Protein AF-A0A7L4QPZ0-F1 (afdb_monomer_lite)

pLDDT: mean 81.39, std 12.25, range [46.06, 94.88]

Sequence (80 aa):
RNGDIDNAVNKAVGRTGVSLFGAAITTIIGFGIIGFSILPPIQQFGVITALAIGLSFIGAVFVLPAILVIWARTKQKNRA

Foldseek 3Di:
DLVVQVVVLCVCLVVVLVVVVVVLVVLLVVLCVLLPDPDVVSNVRSNVVSVVSVVVSVCCNPVVSVVSSVVVVVVVVVVD

Secondary structure (DSSP, 8-state):
-THHHHHHHHHH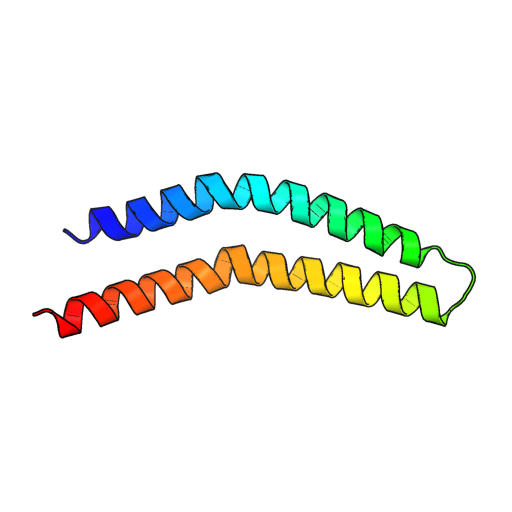HHHHHHHHHHHHHHHHHHHHHHTT-SSHHHHHHHHHHHHHHHHHHHIIIIIHHHHHHHHHHHHHHTT-

Structure (mmCIF, N/CA/C/O backbone):
data_AF-A0A7L4QPZ0-F1
#
_entry.id   AF-A0A7L4QPZ0-F1
#
loop_
_atom_site.group_PDB
_atom_site.id
_atom_site.type_symbol
_atom_site.label_atom_id
_atom_site.label_alt_id
_atom_site.label_comp_id
_atom_site.label_asym_id
_atom_site.label_entity_id
_atom_site.label_seq_id
_atom_site.pdbx_PDB_ins_code
_atom_site.Cartn_x
_atom_site.Cartn_y
_atom_site.Cartn_z
_atom_site.occupancy
_atom_site.B_iso_or_equiv
_atom_site.auth_seq_id
_atom_site.auth_comp_id
_atom_site.auth_asym_id
_atom_site.auth_atom_id
_atom_site.pdbx_PDB_model_num
ATOM 1 N N . ARG A 1 1 ? -20.528 0.372 27.529 1.00 51.56 1 ARG A N 1
ATOM 2 C CA . ARG A 1 1 ? -20.001 1.555 26.796 1.00 51.56 1 ARG A CA 1
ATOM 3 C C . ARG A 1 1 ? -18.841 1.227 25.831 1.00 51.56 1 ARG A C 1
ATOM 5 O O . ARG A 1 1 ? -18.540 2.077 25.014 1.00 51.56 1 ARG A O 1
ATOM 12 N N . ASN A 1 2 ? -18.246 0.018 25.834 1.00 51.72 2 ASN A N 1
ATOM 13 C CA . ASN A 1 2 ? -17.226 -0.379 24.837 1.00 51.72 2 ASN A CA 1
ATOM 14 C C . ASN A 1 2 ? -17.732 -0.441 23.383 1.00 51.72 2 ASN A C 1
ATOM 16 O O . ASN A 1 2 ? -16.958 -0.189 22.469 1.00 51.72 2 ASN A O 1
ATOM 20 N N . GLY A 1 3 ? -19.024 -0.721 23.169 1.00 59.41 3 GLY A N 1
ATOM 21 C CA . GLY A 1 3 ? -19.590 -0.858 21.823 1.00 59.41 3 GLY A CA 1
ATOM 22 C C . GLY A 1 3 ? -19.511 0.398 20.946 1.00 59.41 3 GLY A C 1
ATOM 23 O O . GLY A 1 3 ? -19.557 0.258 19.731 1.00 59.41 3 GLY A O 1
ATOM 24 N N . ASP A 1 4 ? -19.352 1.599 21.521 1.00 69.06 4 ASP A N 1
ATOM 25 C CA . ASP A 1 4 ? -19.219 2.847 20.747 1.00 69.06 4 ASP A CA 1
ATOM 26 C C . ASP A 1 4 ? -17.830 3.021 20.128 1.00 69.06 4 ASP A C 1
ATOM 28 O O . ASP A 1 4 ? -17.715 3.527 19.015 1.00 69.06 4 ASP A O 1
ATOM 32 N N . ILE A 1 5 ? -16.770 2.595 20.822 1.00 68.25 5 ILE A N 1
ATOM 33 C CA . ILE A 1 5 ? -15.390 2.763 20.345 1.00 68.25 5 ILE A CA 1
ATOM 34 C C . ILE A 1 5 ? -15.141 1.811 19.177 1.00 68.25 5 ILE A C 1
ATOM 36 O O . ILE A 1 5 ? -14.678 2.243 18.124 1.00 68.25 5 ILE A O 1
ATOM 40 N N . ASP A 1 6 ? -15.523 0.543 19.326 1.00 69.00 6 ASP A N 1
ATOM 41 C CA . ASP A 1 6 ? -15.360 -0.459 18.272 1.00 69.00 6 ASP A CA 1
ATOM 42 C C . ASP A 1 6 ? -16.214 -0.102 17.034 1.00 69.00 6 ASP A C 1
ATOM 44 O O . ASP A 1 6 ? -15.745 -0.216 15.900 1.00 69.00 6 ASP A O 1
ATOM 48 N N . ASN A 1 7 ? -17.429 0.439 17.226 1.00 70.12 7 ASN A N 1
ATOM 49 C CA . ASN A 1 7 ? -18.247 0.958 16.121 1.00 70.12 7 ASN A CA 1
ATOM 50 C C . ASN A 1 7 ? -17.649 2.205 15.465 1.00 70.12 7 ASN A C 1
ATOM 52 O O . ASN A 1 7 ? -17.740 2.349 14.246 1.00 70.12 7 ASN A O 1
ATOM 56 N N . ALA A 1 8 ? -17.066 3.124 16.239 1.00 72.88 8 ALA A N 1
ATOM 57 C CA . ALA A 1 8 ? -16.438 4.326 15.700 1.00 72.88 8 ALA A CA 1
ATOM 58 C C . ALA A 1 8 ? -15.193 3.979 14.875 1.00 72.88 8 ALA A C 1
ATOM 60 O O . ALA A 1 8 ? -15.022 4.522 13.784 1.00 72.88 8 ALA A O 1
ATOM 61 N N . VAL A 1 9 ? -14.376 3.029 15.343 1.00 72.44 9 VAL A N 1
ATOM 62 C CA . VAL A 1 9 ? -13.217 2.514 14.600 1.00 72.44 9 VAL A CA 1
ATOM 63 C C . VAL A 1 9 ? -13.672 1.805 13.325 1.00 72.44 9 VAL A C 1
ATOM 65 O O . VAL A 1 9 ? -13.184 2.142 12.250 1.00 72.44 9 VAL A O 1
ATOM 68 N N . ASN A 1 10 ? -14.665 0.913 13.398 1.00 72.25 10 ASN A N 1
ATOM 69 C CA . ASN A 1 10 ? -15.196 0.233 12.211 1.00 72.25 10 ASN A CA 1
ATOM 70 C C . ASN A 1 10 ? -15.838 1.200 11.207 1.00 72.25 10 ASN A C 1
ATOM 72 O O . ASN A 1 10 ? -15.643 1.049 10.003 1.00 72.25 10 ASN A O 1
ATOM 76 N N . LYS A 1 11 ? -16.565 2.229 11.664 1.00 73.75 11 LYS A N 1
ATOM 77 C CA . LYS A 1 11 ? -17.116 3.266 10.775 1.00 73.75 11 LYS A CA 1
ATOM 78 C C . LYS A 1 11 ? -16.029 4.133 10.155 1.00 73.75 11 LYS A C 1
ATOM 80 O O . LYS A 1 11 ? -16.160 4.492 8.987 1.00 73.75 11 LYS A O 1
ATOM 85 N N . ALA A 1 12 ? -14.988 4.478 10.911 1.00 74.94 12 ALA A N 1
ATOM 86 C CA . ALA A 1 12 ? -13.859 5.240 10.398 1.00 74.94 12 ALA A CA 1
ATOM 87 C C . ALA A 1 12 ? -13.122 4.426 9.332 1.00 74.94 12 ALA A C 1
ATOM 89 O O . ALA A 1 12 ? -13.090 4.851 8.185 1.00 74.94 12 ALA A O 1
ATOM 90 N N . VAL A 1 13 ? -12.653 3.221 9.668 1.00 74.75 13 VAL A N 1
ATOM 91 C CA . VAL A 1 13 ? -11.939 2.327 8.741 1.00 74.75 13 VAL A CA 1
ATOM 92 C C . VAL A 1 13 ? -12.806 1.953 7.539 1.00 74.75 13 VAL A C 1
ATOM 94 O O . VAL A 1 13 ? -12.331 2.002 6.412 1.00 74.75 13 VAL A O 1
ATOM 97 N N . GLY A 1 14 ? -14.090 1.646 7.735 1.00 72.56 14 GLY A N 1
ATOM 98 C CA . GLY A 1 14 ? -14.997 1.293 6.642 1.00 72.56 14 GLY A CA 1
ATOM 99 C C . GLY A 1 14 ? -15.277 2.448 5.676 1.00 72.56 14 GLY A C 1
ATOM 100 O O . GLY A 1 14 ? -15.370 2.225 4.473 1.00 72.56 14 GLY A O 1
ATOM 101 N N . ARG A 1 15 ? -15.380 3.693 6.165 1.00 71.00 15 ARG A N 1
ATOM 102 C CA . ARG A 1 15 ? -15.610 4.862 5.294 1.00 71.00 15 ARG A CA 1
ATOM 103 C C . ARG A 1 15 ? -14.328 5.402 4.669 1.00 71.00 15 ARG A C 1
ATOM 105 O O . ARG A 1 15 ? -14.327 5.729 3.487 1.00 71.00 15 ARG A O 1
ATOM 112 N N . THR A 1 16 ? -13.251 5.531 5.439 1.00 81.06 16 THR A N 1
ATOM 113 C CA . THR A 1 16 ? -11.998 6.119 4.943 1.00 81.06 16 THR A CA 1
ATOM 114 C C . THR A 1 16 ? -11.122 5.093 4.242 1.00 81.06 16 THR A C 1
ATOM 116 O O . THR A 1 16 ? -10.454 5.448 3.278 1.00 81.06 16 THR A O 1
ATOM 119 N N . GLY A 1 17 ? -11.167 3.823 4.649 1.00 79.19 17 GLY A N 1
ATOM 120 C CA . GLY A 1 17 ? -10.386 2.743 4.049 1.00 79.19 17 GLY A CA 1
ATOM 121 C C . GLY A 1 17 ? -10.737 2.498 2.585 1.00 79.19 17 GLY A C 1
ATOM 122 O O . GLY A 1 17 ? -9.833 2.316 1.780 1.00 79.19 17 GLY A O 1
ATOM 123 N N . VAL A 1 18 ? -12.019 2.585 2.206 1.00 79.44 18 VAL A N 1
ATOM 124 C CA . VAL A 1 18 ? -12.449 2.454 0.798 1.00 79.44 18 VAL A CA 1
ATOM 125 C C . VAL A 1 18 ? -11.935 3.619 -0.057 1.00 79.44 18 VAL A C 1
ATOM 127 O O . VAL A 1 18 ? -11.448 3.403 -1.164 1.00 79.44 18 VAL A O 1
ATOM 130 N N . SER A 1 19 ? -11.980 4.847 0.469 1.00 86.19 19 SER A N 1
ATOM 131 C CA . SER A 1 19 ? -11.418 6.026 -0.209 1.00 86.19 19 SER A CA 1
ATOM 132 C C . SER A 1 19 ? -9.894 5.921 -0.352 1.00 86.19 19 SER A C 1
ATOM 134 O O . SER A 1 19 ? -9.334 6.129 -1.430 1.00 86.19 19 SER A O 1
ATOM 136 N N . LEU A 1 20 ? -9.219 5.503 0.722 1.00 87.06 20 LEU A N 1
ATOM 137 C CA . LEU A 1 20 ? -7.774 5.310 0.749 1.00 87.06 20 LEU A CA 1
ATOM 138 C C . LEU A 1 20 ? -7.327 4.169 -0.174 1.00 87.06 20 LEU A C 1
ATOM 140 O O . LEU A 1 20 ? -6.260 4.263 -0.768 1.00 87.06 20 LEU A O 1
ATOM 144 N N . PHE A 1 21 ? -8.136 3.119 -0.330 1.00 88.88 21 PHE A N 1
ATOM 145 C CA . PHE A 1 21 ? -7.849 2.002 -1.231 1.00 88.88 21 PHE A CA 1
ATOM 146 C C . PHE A 1 21 ? -7.777 2.457 -2.688 1.00 88.88 21 PHE A C 1
ATOM 148 O O . PHE A 1 21 ? -6.830 2.108 -3.389 1.00 88.88 21 PHE A O 1
ATOM 155 N N . GLY A 1 22 ? -8.725 3.295 -3.123 1.00 90.25 22 GLY A N 1
ATOM 156 C CA . GLY A 1 22 ? -8.692 3.897 -4.456 1.00 90.25 22 GLY A CA 1
ATOM 157 C C . GLY A 1 22 ? -7.414 4.707 -4.687 1.00 90.25 22 GLY A C 1
ATOM 158 O O . GLY A 1 22 ? -6.720 4.490 -5.678 1.00 90.25 22 GLY A O 1
ATOM 159 N N . ALA A 1 23 ? -7.050 5.565 -3.728 1.00 90.38 23 ALA A N 1
ATOM 160 C CA . ALA A 1 23 ? -5.819 6.354 -3.789 1.00 90.38 23 ALA A CA 1
ATOM 161 C C . ALA A 1 23 ? -4.547 5.481 -3.784 1.00 90.38 23 ALA A C 1
ATOM 163 O O . ALA A 1 23 ? -3.599 5.740 -4.531 1.00 90.38 23 ALA A O 1
ATOM 164 N N . ALA A 1 24 ? -4.517 4.420 -2.975 1.00 91.81 24 ALA A N 1
ATOM 165 C CA . ALA A 1 24 ? -3.397 3.487 -2.916 1.00 91.81 24 ALA A CA 1
ATOM 166 C C . ALA A 1 24 ? -3.219 2.748 -4.248 1.00 91.81 24 ALA A C 1
ATOM 168 O O . ALA A 1 24 ? -2.105 2.712 -4.767 1.00 91.81 24 ALA A O 1
ATOM 169 N N . ILE A 1 25 ? -4.306 2.246 -4.848 1.00 94.06 25 ILE A N 1
ATOM 170 C CA . ILE A 1 25 ? -4.276 1.594 -6.165 1.00 94.06 25 ILE A CA 1
ATOM 171 C C . ILE A 1 25 ? -3.706 2.535 -7.223 1.00 94.06 25 ILE A C 1
ATOM 173 O O . ILE A 1 25 ? -2.782 2.154 -7.939 1.00 94.06 25 ILE A O 1
ATOM 177 N N . THR A 1 26 ? -4.207 3.768 -7.315 1.00 93.62 26 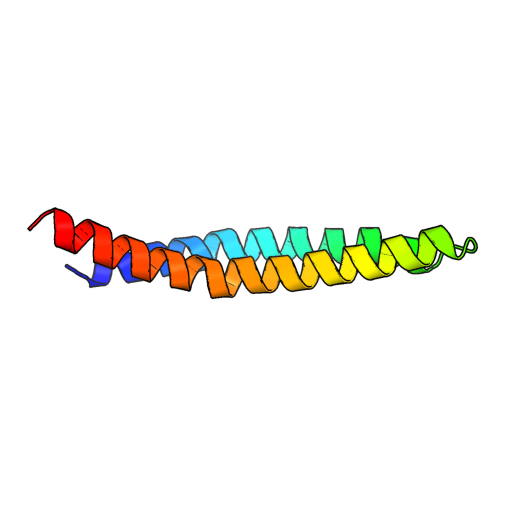THR A N 1
ATOM 178 C CA . THR A 1 26 ? -3.719 4.717 -8.327 1.00 93.62 26 THR A CA 1
ATOM 179 C C . THR A 1 26 ? -2.240 5.042 -8.140 1.00 93.62 26 THR A C 1
ATOM 181 O O . THR A 1 26 ? -1.519 5.208 -9.120 1.00 93.62 26 THR A O 1
ATOM 184 N N . THR A 1 27 ? -1.765 5.074 -6.892 1.00 92.19 27 THR A N 1
ATOM 185 C CA . THR A 1 27 ? -0.356 5.347 -6.579 1.00 92.19 27 THR A CA 1
ATOM 186 C C . THR A 1 27 ? 0.528 4.146 -6.931 1.00 92.19 27 THR A C 1
ATOM 188 O O . THR A 1 27 ? 1.565 4.319 -7.566 1.00 92.19 27 THR A O 1
ATOM 191 N N . ILE A 1 28 ? 0.096 2.922 -6.609 1.00 94.19 28 ILE A N 1
ATOM 192 C CA . ILE A 1 28 ? 0.791 1.684 -7.000 1.00 94.19 28 ILE A CA 1
ATOM 193 C C . ILE A 1 28 ? 0.889 1.587 -8.522 1.00 94.19 28 ILE A C 1
ATOM 195 O O . ILE A 1 28 ? 1.954 1.267 -9.035 1.00 94.19 28 ILE A O 1
ATOM 199 N N . ILE A 1 29 ? -0.186 1.905 -9.248 1.00 94.38 29 ILE A N 1
ATOM 200 C CA . ILE A 1 29 ? -0.175 1.920 -10.715 1.00 94.38 29 ILE A CA 1
ATOM 201 C C . ILE A 1 29 ? 0.783 3.002 -11.231 1.00 94.38 29 ILE A C 1
ATOM 203 O O . ILE A 1 29 ? 1.622 2.710 -12.078 1.00 94.38 29 ILE A O 1
ATOM 207 N N . GLY A 1 30 ? 0.716 4.224 -10.693 1.00 92.31 30 GLY A N 1
ATOM 208 C CA . GLY A 1 30 ? 1.583 5.333 -11.103 1.00 92.31 30 GLY A CA 1
ATOM 209 C C . GLY A 1 30 ? 3.074 5.022 -10.946 1.00 92.31 30 GLY A C 1
ATOM 210 O O . GLY A 1 30 ? 3.838 5.187 -11.895 1.00 92.31 30 GLY A O 1
ATOM 211 N N . PHE A 1 31 ? 3.487 4.501 -9.787 1.00 91.38 31 PHE A N 1
ATOM 212 C CA . PHE A 1 31 ? 4.874 4.071 -9.565 1.00 91.38 31 PHE A CA 1
ATOM 213 C C . PHE A 1 31 ? 5.212 2.754 -10.274 1.00 91.38 31 PHE A C 1
ATOM 215 O O . PHE A 1 31 ? 6.345 2.561 -10.705 1.00 91.38 31 PHE A O 1
ATOM 222 N N . GLY A 1 32 ? 4.237 1.867 -10.463 1.00 90.94 32 GLY A N 1
ATOM 223 C CA . GLY A 1 32 ? 4.401 0.624 -11.212 1.00 90.94 32 GLY A CA 1
ATOM 224 C C . GLY A 1 32 ? 4.767 0.870 -12.676 1.00 90.94 32 GLY A C 1
ATOM 225 O O . GLY A 1 32 ? 5.620 0.168 -13.214 1.00 90.94 32 GLY A O 1
ATOM 226 N N . ILE A 1 33 ? 4.213 1.918 -13.297 1.00 93.12 33 ILE A N 1
ATOM 227 C CA . ILE A 1 33 ? 4.562 2.326 -14.669 1.00 93.12 33 ILE A CA 1
ATOM 228 C C . ILE A 1 33 ? 6.041 2.731 -14.771 1.00 93.12 33 ILE A C 1
ATOM 230 O O . ILE A 1 33 ? 6.700 2.410 -15.758 1.00 93.12 33 ILE A O 1
ATOM 234 N N . ILE A 1 34 ? 6.599 3.365 -13.734 1.00 89.94 34 ILE A N 1
ATOM 235 C CA . ILE A 1 34 ? 8.027 3.723 -13.666 1.00 89.94 34 ILE A CA 1
ATOM 236 C C . ILE A 1 34 ? 8.912 2.462 -13.729 1.00 89.94 34 ILE A C 1
ATOM 238 O O . ILE A 1 34 ? 10.002 2.492 -14.302 1.00 89.94 34 ILE A O 1
ATOM 242 N N . GLY A 1 35 ? 8.406 1.329 -13.230 1.00 85.38 35 GLY A N 1
ATOM 243 C CA . GLY A 1 35 ? 9.019 0.004 -13.351 1.00 85.38 35 GLY A CA 1
ATOM 244 C C . GLY A 1 35 ? 9.203 -0.502 -14.791 1.00 85.38 35 GLY A C 1
ATOM 245 O O . GLY A 1 35 ? 9.981 -1.426 -15.007 1.00 85.38 35 GLY A O 1
ATOM 246 N N . PHE A 1 36 ? 8.541 0.098 -15.783 1.00 87.31 36 PHE A N 1
ATOM 247 C CA . PHE A 1 36 ? 8.730 -0.221 -17.206 1.00 87.31 36 PHE A CA 1
ATOM 248 C C . PHE A 1 36 ? 9.767 0.679 -17.897 1.00 87.31 36 PHE A C 1
ATOM 250 O O . PHE A 1 36 ? 9.941 0.604 -19.113 1.00 87.31 36 PHE A O 1
ATOM 257 N N . SER A 1 37 ? 10.451 1.550 -17.149 1.00 89.00 37 SER A N 1
ATOM 258 C CA . SER A 1 37 ? 11.470 2.438 -17.706 1.00 89.00 37 SER A CA 1
ATOM 259 C C . SER A 1 37 ? 12.692 1.670 -18.222 1.00 89.00 37 SER A C 1
ATOM 261 O O . SER A 1 37 ? 13.131 0.690 -17.627 1.00 89.00 37 SER A O 1
ATOM 263 N N . ILE A 1 38 ? 13.282 2.176 -19.308 1.00 86.69 38 ILE A N 1
ATOM 264 C CA . ILE A 1 38 ? 14.496 1.640 -19.953 1.00 86.69 38 ILE A CA 1
ATOM 265 C C . ILE A 1 38 ? 15.742 1.821 -19.077 1.00 86.69 38 ILE A C 1
ATOM 267 O O . ILE A 1 38 ? 16.720 1.092 -19.228 1.00 86.69 38 ILE A O 1
ATOM 271 N N . LEU A 1 39 ? 15.722 2.796 -18.165 1.00 92.38 39 LEU A N 1
ATOM 272 C CA . LEU A 1 39 ? 16.836 3.080 -17.267 1.00 92.38 39 LEU A CA 1
ATOM 273 C C . LEU A 1 39 ? 16.740 2.185 -16.017 1.00 92.38 39 LEU A C 1
ATOM 275 O O . LEU A 1 39 ? 15.839 2.403 -15.198 1.00 92.38 39 LEU A O 1
ATOM 279 N N . PRO A 1 40 ? 17.687 1.247 -15.798 1.00 85.94 40 PRO A N 1
ATOM 280 C CA . PRO A 1 40 ? 17.637 0.315 -14.667 1.00 85.94 40 PRO A CA 1
ATOM 281 C C . PRO A 1 40 ? 17.476 0.972 -13.280 1.00 85.94 40 PRO A C 1
ATOM 283 O O . PRO A 1 40 ? 16.703 0.452 -12.472 1.00 85.94 40 PRO A O 1
ATOM 286 N N . PRO A 1 41 ? 18.112 2.129 -12.979 1.00 89.44 41 PRO A N 1
ATOM 287 C CA . PRO A 1 41 ? 17.925 2.802 -11.690 1.00 89.44 41 PRO A CA 1
ATOM 288 C C . PRO A 1 41 ? 16.482 3.266 -11.449 1.00 89.44 41 PRO A C 1
ATOM 290 O O . PRO A 1 41 ? 15.978 3.211 -10.329 1.00 89.44 41 PRO A O 1
ATOM 293 N N . ILE A 1 42 ? 15.799 3.708 -12.508 1.00 91.56 42 ILE A N 1
ATOM 294 C CA . ILE A 1 42 ? 14.428 4.222 -12.439 1.00 91.56 42 ILE A CA 1
ATOM 295 C C . ILE A 1 42 ? 13.442 3.067 -12.247 1.00 91.56 42 ILE A C 1
ATOM 297 O O . ILE A 1 42 ? 12.528 3.164 -11.429 1.00 91.56 42 ILE A O 1
ATOM 301 N N . GLN A 1 43 ? 13.668 1.948 -12.936 1.00 90.69 43 GLN A N 1
ATOM 302 C CA . GLN A 1 43 ? 12.861 0.742 -12.785 1.00 90.69 43 GLN A CA 1
ATOM 303 C C . GLN A 1 43 ? 12.882 0.212 -11.343 1.00 90.69 43 GLN A C 1
ATOM 305 O O . GLN A 1 43 ? 11.826 -0.058 -10.768 1.00 90.69 43 GLN A O 1
ATOM 310 N N . GLN A 1 44 ? 14.070 0.099 -10.739 1.00 90.44 44 GLN A N 1
ATOM 311 C CA . GLN A 1 44 ? 14.212 -0.365 -9.355 1.00 90.44 44 GLN A CA 1
ATOM 312 C C . GLN A 1 44 ? 13.499 0.558 -8.370 1.00 90.44 44 GLN A C 1
ATOM 314 O O . GLN A 1 44 ? 12.785 0.082 -7.488 1.00 90.44 44 GLN A O 1
ATOM 319 N N . PHE A 1 45 ? 13.639 1.871 -8.552 1.00 92.81 45 PHE A N 1
ATOM 320 C CA . PHE A 1 45 ? 12.926 2.848 -7.741 1.00 92.81 45 PHE A CA 1
ATOM 321 C C . PHE A 1 45 ? 11.405 2.663 -7.840 1.00 92.81 45 PHE A C 1
ATOM 323 O O . PHE A 1 45 ? 10.746 2.507 -6.814 1.00 92.81 45 PHE A O 1
ATOM 330 N N . GLY A 1 46 ? 10.854 2.580 -9.057 1.00 91.00 46 GLY A N 1
ATOM 331 C CA . GLY A 1 46 ? 9.416 2.394 -9.278 1.00 91.00 46 GLY A CA 1
ATOM 332 C C . GLY A 1 46 ? 8.854 1.141 -8.601 1.00 91.00 46 GLY A C 1
ATOM 333 O O . GLY A 1 46 ? 7.844 1.211 -7.899 1.00 91.00 46 GLY A O 1
ATOM 334 N N . VAL A 1 47 ? 9.543 0.005 -8.742 1.00 90.44 47 VAL A N 1
ATOM 335 C CA . VAL A 1 47 ? 9.125 -1.272 -8.139 1.00 90.44 47 VAL A CA 1
ATOM 336 C C . VAL A 1 47 ? 9.196 -1.226 -6.610 1.00 90.44 47 VAL A C 1
ATOM 338 O O . VAL A 1 47 ? 8.241 -1.629 -5.942 1.00 90.44 47 VAL A O 1
ATOM 341 N N . ILE A 1 48 ? 10.290 -0.710 -6.041 1.00 94.62 48 ILE A N 1
ATOM 342 C CA . ILE A 1 48 ? 10.458 -0.604 -4.583 1.00 94.62 48 ILE A CA 1
ATOM 343 C C . ILE A 1 48 ? 9.397 0.327 -3.993 1.00 94.62 48 ILE A C 1
ATOM 345 O O . ILE A 1 48 ? 8.779 -0.011 -2.984 1.00 94.62 48 ILE A O 1
ATOM 349 N N . THR A 1 49 ? 9.140 1.475 -4.622 1.00 94.25 49 THR A N 1
ATOM 350 C CA . THR A 1 49 ? 8.132 2.423 -4.139 1.00 94.25 49 THR A CA 1
ATOM 351 C C . THR A 1 49 ? 6.719 1.852 -4.245 1.00 94.25 49 THR A C 1
ATOM 353 O O . THR A 1 49 ? 5.959 1.961 -3.284 1.00 94.25 49 THR A O 1
ATOM 356 N N . ALA A 1 50 ? 6.368 1.182 -5.347 1.0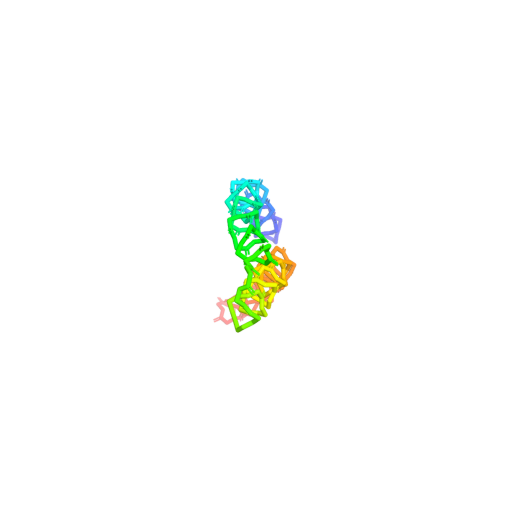0 92.81 50 ALA A N 1
ATOM 357 C CA . ALA A 1 50 ? 5.068 0.523 -5.494 1.00 92.81 50 ALA A CA 1
ATOM 358 C C . ALA A 1 50 ? 4.841 -0.556 -4.416 1.00 92.81 50 ALA A C 1
ATOM 360 O O . ALA A 1 50 ? 3.775 -0.597 -3.795 1.00 92.81 50 ALA A O 1
ATOM 361 N N . LEU A 1 51 ? 5.859 -1.378 -4.130 1.00 94.25 51 LEU A N 1
ATOM 362 C CA . LEU A 1 51 ? 5.823 -2.353 -3.033 1.00 94.25 51 LEU A CA 1
ATOM 363 C C . LEU A 1 51 ? 5.688 -1.677 -1.665 1.00 94.25 51 LEU A C 1
ATOM 365 O O . LEU A 1 51 ? 4.874 -2.106 -0.847 1.00 94.25 51 LEU A O 1
ATOM 369 N N . ALA A 1 52 ? 6.444 -0.605 -1.422 1.00 94.88 52 ALA A N 1
ATOM 370 C CA . ALA A 1 52 ? 6.385 0.146 -0.173 1.00 94.88 52 ALA A CA 1
ATOM 371 C C . ALA A 1 52 ? 4.985 0.722 0.073 1.00 94.88 52 ALA A C 1
ATOM 373 O O . ALA A 1 52 ? 4.454 0.572 1.169 1.00 94.88 52 ALA A O 1
ATOM 374 N N . ILE A 1 53 ? 4.350 1.302 -0.949 1.00 93.88 53 ILE A N 1
ATOM 375 C CA . ILE A 1 53 ? 2.976 1.816 -0.858 1.00 93.88 53 ILE A CA 1
ATOM 376 C C . ILE A 1 53 ? 1.998 0.689 -0.523 1.00 93.88 53 ILE A C 1
ATOM 378 O O . ILE A 1 53 ? 1.159 0.857 0.363 1.00 93.88 53 ILE A O 1
ATOM 382 N N . GLY A 1 54 ? 2.116 -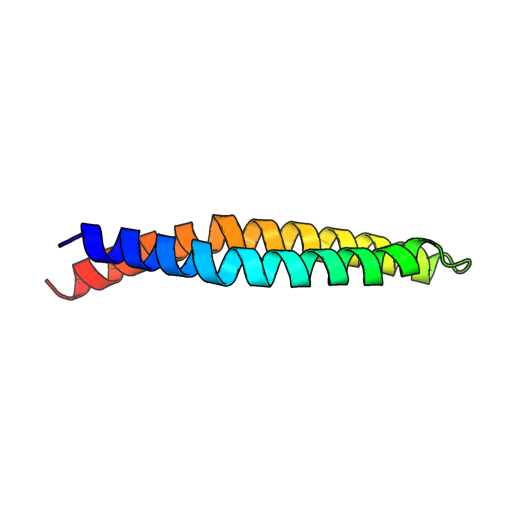0.466 -1.184 1.00 92.06 54 GLY A N 1
ATOM 383 C CA . GLY A 1 54 ? 1.277 -1.632 -0.897 1.00 92.06 54 GLY A CA 1
ATOM 384 C C . GLY A 1 54 ? 1.403 -2.092 0.557 1.00 92.06 54 GLY A C 1
ATOM 385 O O . GLY A 1 54 ? 0.397 -2.264 1.249 1.00 92.06 54 GLY A O 1
ATOM 386 N N . LEU A 1 55 ? 2.633 -2.213 1.059 1.00 92.50 55 LEU A N 1
ATOM 387 C CA . LEU A 1 55 ? 2.894 -2.597 2.449 1.00 92.50 55 LEU A CA 1
ATOM 388 C C . LEU A 1 55 ? 2.422 -1.532 3.448 1.00 92.50 55 LEU A C 1
ATOM 390 O O . LEU A 1 55 ? 1.810 -1.873 4.460 1.00 92.50 55 LEU A O 1
ATOM 394 N N . SER A 1 56 ? 2.640 -0.247 3.162 1.00 91.31 56 SER A N 1
ATOM 395 C CA . SER A 1 56 ? 2.140 0.854 3.989 1.00 91.31 56 SER A CA 1
ATOM 396 C C . SER A 1 56 ? 0.615 0.889 4.034 1.00 91.31 56 SER A C 1
ATOM 398 O O . SER A 1 56 ? 0.057 1.145 5.098 1.00 91.31 56 SER A O 1
ATOM 400 N N . PHE A 1 57 ? -0.069 0.589 2.927 1.00 90.25 57 PHE A N 1
ATOM 401 C CA . PHE A 1 57 ? -1.527 0.505 2.895 1.00 90.25 57 PHE A CA 1
ATOM 402 C C . PHE A 1 57 ? -2.046 -0.647 3.765 1.00 90.25 57 PHE A C 1
ATOM 404 O O . PHE A 1 57 ? -2.943 -0.440 4.582 1.00 90.25 57 PHE A O 1
ATOM 411 N N . ILE A 1 58 ? -1.443 -1.837 3.664 1.00 87.75 58 ILE A N 1
ATOM 412 C CA . ILE A 1 58 ? -1.775 -2.974 4.539 1.00 87.75 58 ILE A CA 1
ATOM 413 C C . ILE A 1 58 ? -1.535 -2.594 6.008 1.00 87.75 58 ILE A C 1
ATOM 415 O O . ILE A 1 58 ? -2.396 -2.819 6.858 1.00 87.75 58 ILE A O 1
ATOM 419 N N . GLY A 1 59 ? -0.414 -1.939 6.313 1.00 87.38 59 GLY A N 1
ATOM 420 C CA . GLY A 1 59 ? -0.146 -1.403 7.646 1.00 87.38 59 GLY A CA 1
ATOM 421 C C . GLY A 1 59 ? -1.229 -0.424 8.115 1.00 87.38 59 GLY A C 1
ATOM 422 O O . GLY A 1 59 ? -1.761 -0.557 9.214 1.00 87.38 59 GLY A O 1
ATOM 423 N N . ALA A 1 60 ? -1.626 0.524 7.273 1.00 85.50 60 ALA A N 1
ATOM 424 C CA . ALA A 1 60 ? -2.651 1.506 7.608 1.00 85.50 60 ALA A CA 1
ATOM 425 C C . ALA A 1 60 ? -4.036 0.873 7.841 1.00 85.50 60 ALA A C 1
ATOM 427 O O . ALA A 1 60 ? -4.772 1.322 8.715 1.00 85.50 60 ALA A O 1
ATOM 428 N N . VAL A 1 61 ? -4.395 -0.178 7.102 1.00 84.06 61 VAL A N 1
ATOM 429 C CA . VAL A 1 61 ? -5.699 -0.845 7.252 1.00 84.06 61 VAL A CA 1
ATOM 430 C C . VAL A 1 61 ? -5.724 -1.827 8.421 1.00 84.06 61 VAL A C 1
ATOM 432 O O . VAL A 1 61 ? -6.759 -1.944 9.065 1.00 84.06 61 VAL A O 1
ATOM 435 N N . PHE A 1 62 ? -4.621 -2.513 8.731 1.00 82.38 62 PHE A N 1
ATOM 436 C CA . PHE A 1 62 ? -4.595 -3.547 9.777 1.00 82.38 62 PHE A CA 1
ATOM 437 C C . PHE A 1 62 ? -3.924 -3.089 11.077 1.00 82.38 62 PHE A C 1
ATOM 439 O O . PHE A 1 62 ? -4.463 -3.287 12.165 1.00 82.38 62 PHE A O 1
ATOM 446 N N . VAL A 1 63 ? -2.756 -2.453 10.986 1.00 84.00 63 VAL A N 1
ATOM 447 C CA . VAL A 1 63 ? -1.960 -2.045 12.155 1.00 84.00 63 VAL A CA 1
A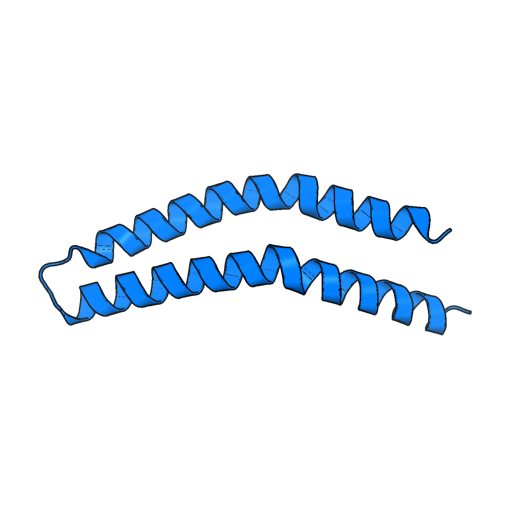TOM 448 C C . VAL A 1 63 ? -2.560 -0.806 12.814 1.00 84.00 63 VAL A C 1
ATOM 450 O O . VAL A 1 63 ? -2.640 -0.738 14.039 1.00 84.00 63 VAL A O 1
ATOM 453 N N . LEU A 1 64 ? -3.042 0.154 12.023 1.00 83.06 64 LEU A N 1
ATOM 454 C CA . LEU A 1 64 ? -3.637 1.381 12.550 1.00 83.06 64 LEU A CA 1
ATOM 455 C C . LEU A 1 64 ? -4.876 1.129 13.431 1.00 83.06 64 LEU A C 1
ATOM 457 O O . LEU A 1 64 ? -4.886 1.642 14.551 1.00 83.06 64 LEU A O 1
ATOM 461 N N . PRO A 1 65 ? -5.894 0.333 13.026 1.00 77.81 65 PRO A N 1
ATOM 462 C CA . PRO A 1 65 ? -7.009 0.032 13.921 1.00 77.81 65 PRO A CA 1
ATOM 463 C C . PRO A 1 65 ? -6.583 -0.803 15.125 1.00 77.81 65 PRO A C 1
ATOM 465 O O . PRO A 1 65 ? -7.096 -0.566 16.215 1.00 77.81 65 PRO A O 1
ATOM 468 N N . ALA A 1 66 ? -5.620 -1.720 14.975 1.00 80.19 66 ALA A N 1
ATOM 469 C CA . ALA A 1 66 ? -5.096 -2.484 16.105 1.00 80.19 66 ALA A CA 1
ATOM 470 C C . ALA A 1 66 ? -4.479 -1.558 17.169 1.00 80.19 66 ALA A C 1
ATOM 472 O O . ALA A 1 66 ? -4.836 -1.637 18.347 1.00 80.19 66 ALA A O 1
ATOM 473 N N . ILE A 1 67 ? -3.626 -0.617 16.753 1.00 81.38 67 ILE A N 1
ATOM 474 C CA . ILE A 1 67 ? -3.039 0.396 17.641 1.00 81.38 67 ILE A CA 1
ATOM 475 C C . ILE A 1 67 ? -4.123 1.305 18.224 1.00 81.38 67 ILE A C 1
ATOM 477 O O . ILE A 1 67 ? -4.098 1.599 19.419 1.00 81.38 67 ILE A O 1
ATOM 481 N N . LEU A 1 68 ? -5.091 1.735 17.413 1.00 78.81 68 LEU A N 1
ATOM 482 C CA . LEU A 1 68 ? -6.152 2.642 17.843 1.00 78.81 68 LEU A CA 1
ATOM 483 C C . LEU A 1 68 ? -7.054 2.006 18.909 1.00 78.81 68 LEU A C 1
ATOM 485 O O . LEU A 1 68 ? -7.391 2.667 19.890 1.00 78.81 68 LEU A O 1
ATOM 489 N N . VAL A 1 69 ? -7.390 0.721 18.767 1.00 77.19 69 VAL A N 1
ATOM 490 C CA . VAL A 1 69 ? -8.156 -0.042 19.766 1.00 77.19 69 VAL A CA 1
ATOM 491 C C . VAL A 1 69 ? -7.367 -0.174 21.069 1.00 77.19 69 VAL A C 1
ATOM 493 O O . VAL A 1 69 ? -7.920 0.057 22.146 1.00 77.19 69 VAL A O 1
ATOM 496 N N . ILE A 1 70 ? -6.070 -0.491 20.998 1.00 79.06 70 ILE A N 1
ATOM 497 C CA . ILE A 1 70 ? -5.202 -0.570 22.184 1.00 79.06 70 ILE A CA 1
ATOM 498 C C . ILE A 1 70 ? -5.130 0.793 22.882 1.00 79.06 70 ILE A C 1
ATOM 500 O O . ILE A 1 70 ? -5.327 0.887 24.093 1.00 79.06 70 ILE A O 1
ATOM 504 N N . TRP A 1 71 ? -4.901 1.865 22.125 1.00 75.94 71 TRP A N 1
ATOM 505 C CA . TRP A 1 71 ? -4.788 3.213 22.672 1.00 75.94 71 TRP A CA 1
ATOM 506 C C . TRP A 1 71 ? -6.101 3.699 23.290 1.00 75.94 71 TRP A C 1
ATOM 508 O O . TRP A 1 71 ? -6.094 4.259 24.387 1.00 75.94 71 TRP A O 1
ATOM 518 N N . ALA A 1 72 ? -7.237 3.429 22.641 1.00 73.62 72 ALA A N 1
ATOM 519 C CA . ALA A 1 72 ? -8.554 3.752 23.177 1.00 73.62 72 ALA A CA 1
ATOM 520 C C . ALA A 1 72 ? -8.823 3.025 24.506 1.00 73.62 72 ALA A C 1
ATOM 522 O O . ALA A 1 72 ? -9.300 3.650 25.457 1.00 73.62 72 ALA A O 1
ATOM 523 N N . ARG A 1 73 ? -8.432 1.746 24.618 1.00 69.94 73 ARG A N 1
ATOM 524 C CA . ARG A 1 73 ? -8.522 0.974 25.871 1.00 69.94 73 ARG A CA 1
ATOM 525 C C . ARG A 1 73 ? -7.629 1.549 26.974 1.00 69.94 73 ARG A C 1
ATOM 527 O O . ARG A 1 73 ? -8.085 1.705 28.106 1.00 69.94 73 ARG A O 1
ATOM 534 N N . THR A 1 74 ? -6.391 1.929 26.660 1.00 69.44 74 THR A N 1
ATOM 535 C CA . THR A 1 74 ? -5.456 2.518 27.638 1.00 69.44 74 THR A CA 1
ATOM 536 C C . THR A 1 74 ? -5.914 3.898 28.115 1.00 69.44 74 THR A C 1
ATOM 538 O O . THR A 1 74 ? -5.857 4.193 29.309 1.00 69.44 74 THR A O 1
ATOM 541 N N . LYS A 1 75 ? -6.443 4.740 27.218 1.00 64.38 75 LYS A N 1
ATOM 542 C CA . LYS A 1 75 ? -6.950 6.074 27.580 1.00 64.38 75 LYS A CA 1
ATOM 543 C C . LYS A 1 75 ? -8.218 6.012 28.438 1.00 64.38 75 LYS A C 1
ATOM 545 O O . LYS A 1 75 ? -8.442 6.905 29.251 1.00 64.38 75 LYS A O 1
ATOM 550 N N . GLN A 1 76 ? -9.029 4.965 28.279 1.00 60.72 76 GLN A N 1
ATOM 551 C C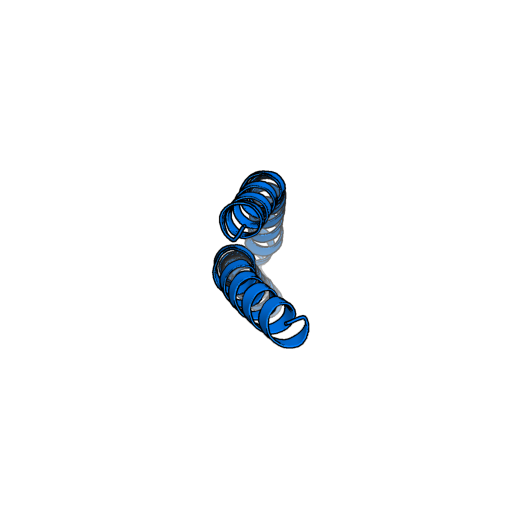A . GLN A 1 76 ? -10.198 4.708 29.123 1.00 60.72 76 GLN A CA 1
ATOM 552 C C . GLN A 1 76 ? -9.796 4.251 30.536 1.00 60.72 76 GLN A C 1
ATOM 554 O O . GLN A 1 76 ? -10.437 4.661 31.498 1.00 60.72 76 GLN A O 1
ATOM 559 N N . LYS A 1 77 ? -8.704 3.483 30.674 1.00 54.47 77 LYS A N 1
ATOM 560 C CA . LYS A 1 77 ? -8.159 3.048 31.973 1.00 54.47 77 LYS A CA 1
ATOM 561 C C . LYS A 1 77 ? -7.585 4.201 32.809 1.00 54.47 77 LYS A C 1
ATOM 563 O O . LYS A 1 77 ? -7.725 4.171 34.017 1.00 54.47 77 LYS A O 1
ATOM 568 N N . ASN A 1 78 ? -6.994 5.223 32.184 1.00 56.91 78 ASN A N 1
ATOM 569 C CA . ASN A 1 78 ? -6.456 6.404 32.888 1.00 56.91 78 ASN A CA 1
ATOM 570 C C . ASN A 1 78 ? -7.516 7.460 33.267 1.00 56.91 78 ASN A C 1
ATOM 572 O O . ASN A 1 78 ? -7.167 8.501 33.818 1.00 56.91 78 ASN A O 1
ATOM 576 N N . ARG A 1 79 ? -8.789 7.249 32.912 1.00 53.03 79 ARG A N 1
ATOM 577 C CA . ARG A 1 79 ? -9.909 8.142 33.265 1.00 53.03 79 ARG A CA 1
ATOM 578 C C . ARG A 1 79 ? -10.856 7.547 34.319 1.00 53.03 79 ARG A C 1
ATOM 580 O O . ARG A 1 79 ? -11.835 8.211 34.651 1.00 53.03 79 ARG A O 1
ATOM 587 N N . ALA A 1 80 ? -10.586 6.333 34.796 1.00 46.06 80 ALA A N 1
ATOM 588 C CA . ALA A 1 80 ? -11.254 5.688 35.927 1.00 46.06 80 ALA A CA 1
ATOM 589 C C . ALA A 1 80 ? -10.295 5.664 37.120 1.00 46.06 80 ALA A C 1
ATOM 591 O O . ALA A 1 80 ? -10.797 5.772 38.257 1.00 46.06 80 ALA A O 1
#

Radius of gyration: 17.82 Å; chains: 1; bounding box: 38×12×56 Å